Protein AF-A0A4Q1V4N0-F1 (afdb_monomer)

Mean predicted aligned error: 7.22 Å

Structure (mmCIF, N/CA/C/O backbone):
data_AF-A0A4Q1V4N0-F1
#
_entry.id   AF-A0A4Q1V4N0-F1
#
loop_
_atom_site.group_PDB
_atom_site.id
_atom_site.type_symbol
_atom_site.label_atom_id
_atom_site.label_alt_id
_atom_site.label_comp_id
_atom_site.label_asym_id
_atom_site.label_entity_id
_atom_site.label_seq_id
_atom_site.pdbx_PDB_ins_code
_atom_site.Cartn_x
_atom_site.Cartn_y
_atom_site.Cartn_z
_atom_site.occupancy
_atom_site.B_iso_or_equiv
_atom_site.auth_seq_id
_atom_site.auth_comp_id
_atom_site.auth_asym_id
_atom_site.auth_atom_id
_atom_site.pdbx_PDB_model_num
ATOM 1 N N . MET A 1 1 ? 0.5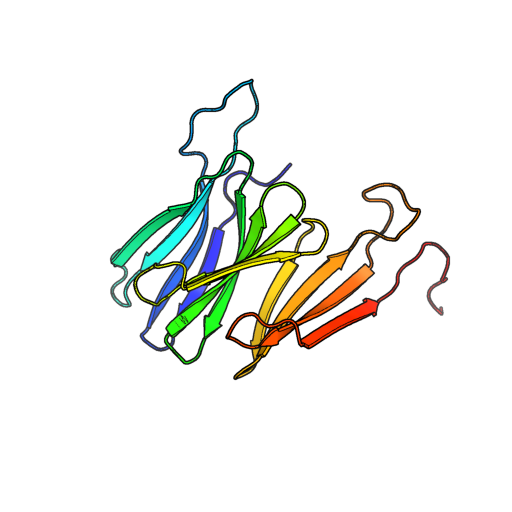56 11.433 -15.691 1.00 43.97 1 MET A N 1
ATOM 2 C CA . MET A 1 1 ? -0.165 12.445 -14.897 1.00 43.97 1 MET A CA 1
ATOM 3 C C . MET A 1 1 ? -0.981 11.642 -13.906 1.00 43.97 1 MET A C 1
ATOM 5 O O . MET A 1 1 ? -1.855 10.917 -14.357 1.00 43.97 1 MET A O 1
ATOM 9 N N . LEU A 1 2 ? -0.582 11.611 -12.632 1.00 50.81 2 LEU A N 1
ATOM 10 C CA . LEU A 1 2 ? -1.388 10.961 -11.596 1.00 50.81 2 LEU A CA 1
ATOM 11 C C . LEU A 1 2 ? -2.681 11.766 -11.452 1.00 50.81 2 LEU A C 1
ATOM 13 O O . LEU A 1 2 ? -2.636 12.997 -11.502 1.00 50.81 2 LEU A O 1
ATOM 17 N N . ASP A 1 3 ? -3.817 11.081 -11.354 1.00 55.78 3 ASP A N 1
ATOM 18 C CA . ASP A 1 3 ? -5.106 11.742 -11.183 1.00 55.78 3 ASP A CA 1
ATOM 19 C C . ASP A 1 3 ? -5.110 12.412 -9.799 1.00 55.78 3 ASP A C 1
ATOM 21 O O . ASP A 1 3 ? -4.961 11.711 -8.794 1.00 55.78 3 ASP A O 1
ATOM 25 N N . PRO A 1 4 ? -5.241 13.748 -9.697 1.00 54.06 4 PRO A N 1
ATOM 26 C CA . PRO A 1 4 ? -5.009 14.478 -8.448 1.00 54.06 4 PRO A CA 1
ATOM 27 C C . PRO A 1 4 ? -6.018 14.171 -7.325 1.00 54.06 4 PRO A C 1
ATOM 29 O O . PRO A 1 4 ? -5.921 14.772 -6.257 1.00 54.06 4 PRO A O 1
ATOM 32 N N . TYR A 1 5 ? -6.971 13.260 -7.556 1.00 65.25 5 TYR A N 1
ATOM 33 C CA . TYR A 1 5 ? -8.067 12.922 -6.645 1.00 65.25 5 TYR A CA 1
ATOM 34 C C . TYR A 1 5 ? -8.426 11.426 -6.624 1.00 65.25 5 TYR A C 1
ATOM 36 O O . TYR A 1 5 ? -9.575 11.074 -6.360 1.00 65.25 5 TYR A O 1
ATOM 44 N N . ALA A 1 6 ? -7.474 10.530 -6.902 1.00 77.38 6 ALA A N 1
ATOM 45 C CA . ALA A 1 6 ? -7.721 9.098 -6.736 1.00 77.38 6 ALA A CA 1
ATOM 46 C C . ALA A 1 6 ? -8.030 8.764 -5.263 1.00 77.38 6 ALA A C 1
ATOM 48 O O . ALA A 1 6 ? -7.319 9.211 -4.357 1.00 77.38 6 ALA A O 1
ATOM 49 N N . ILE A 1 7 ? -9.084 7.973 -5.048 1.00 87.75 7 ILE A N 1
ATOM 50 C CA . ILE A 1 7 ? -9.507 7.471 -3.741 1.00 87.75 7 ILE A CA 1
ATOM 51 C C . ILE A 1 7 ? -9.710 5.959 -3.825 1.00 87.75 7 ILE A C 1
ATOM 53 O O . ILE A 1 7 ? -10.300 5.451 -4.779 1.00 87.75 7 ILE A O 1
ATOM 57 N N . HIS A 1 8 ? -9.227 5.257 -2.813 1.00 92.00 8 HIS A N 1
ATOM 58 C CA . HIS A 1 8 ? -9.423 3.836 -2.601 1.00 92.00 8 HIS A CA 1
ATOM 59 C C . HIS A 1 8 ? -10.036 3.620 -1.222 1.00 92.00 8 HIS A C 1
ATOM 61 O O . HIS A 1 8 ? -9.802 4.408 -0.301 1.0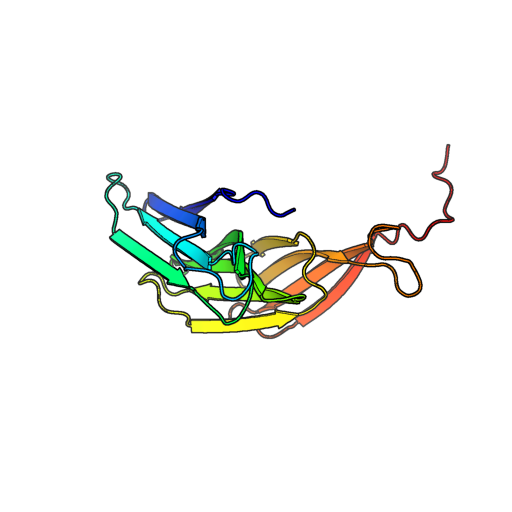0 92.00 8 HIS A O 1
ATOM 67 N N . SER A 1 9 ? -10.819 2.559 -1.065 1.00 95.06 9 SER A N 1
ATOM 68 C CA . SER A 1 9 ? -11.385 2.209 0.228 1.00 95.06 9 SER A CA 1
ATOM 69 C C . SER A 1 9 ? -11.366 0.712 0.479 1.00 95.06 9 SER A C 1
ATOM 71 O O . SER A 1 9 ? -11.437 -0.093 -0.446 1.00 95.06 9 SER A O 1
ATOM 73 N N . ALA A 1 10 ? -11.285 0.344 1.754 1.00 96.69 10 ALA A N 1
ATOM 74 C CA . ALA A 1 10 ? -11.405 -1.034 2.200 1.00 96.69 10 ALA A CA 1
ATOM 75 C C . ALA A 1 10 ? -12.264 -1.104 3.464 1.00 96.69 10 ALA A C 1
ATOM 77 O O . ALA A 1 10 ? -12.111 -0.300 4.383 1.00 96.69 10 ALA A O 1
ATOM 78 N N . ALA A 1 11 ? -13.181 -2.067 3.507 1.00 96.44 11 ALA A N 1
ATOM 79 C CA . ALA A 1 11 ? -13.984 -2.332 4.693 1.00 96.44 11 ALA A CA 1
ATOM 80 C C . ALA A 1 11 ? -13.222 -3.257 5.652 1.00 96.44 11 ALA A C 1
ATOM 82 O O . ALA A 1 11 ? -12.623 -4.245 5.225 1.00 96.44 11 ALA A O 1
ATOM 83 N N . ALA A 1 12 ? -13.278 -2.955 6.945 1.00 95.62 12 ALA A N 1
ATOM 84 C CA . ALA A 1 12 ? -12.764 -3.806 8.007 1.00 95.62 12 ALA A CA 1
ATOM 85 C C . ALA A 1 12 ? -13.889 -4.644 8.640 1.00 95.62 12 ALA A C 1
ATOM 87 O O . ALA A 1 12 ? -15.076 -4.327 8.534 1.00 95.62 12 ALA A O 1
ATOM 88 N N . ALA A 1 13 ? -13.517 -5.725 9.329 1.00 94.81 13 ALA A N 1
ATOM 89 C CA . ALA A 1 13 ? -14.472 -6.649 9.948 1.00 94.81 13 ALA A CA 1
ATOM 90 C C . ALA A 1 13 ? -15.300 -6.019 11.087 1.00 94.81 13 ALA A C 1
ATOM 92 O O . ALA A 1 13 ? -16.401 -6.485 11.373 1.00 94.81 13 ALA A O 1
ATOM 93 N N . ASP A 1 14 ? -14.792 -4.954 11.715 1.00 95.44 14 ASP A N 1
ATOM 94 C CA . ASP A 1 14 ? -15.499 -4.166 12.735 1.00 95.44 14 ASP A CA 1
ATOM 95 C C . ASP A 1 14 ? -16.555 -3.207 12.140 1.00 95.44 14 ASP A C 1
ATOM 97 O O . ASP A 1 14 ? -17.227 -2.486 12.877 1.00 95.44 14 ASP A O 1
ATOM 101 N N . GLY A 1 15 ? -16.713 -3.200 10.812 1.00 96.31 15 GLY A N 1
ATOM 102 C CA . GLY A 1 15 ? -17.623 -2.322 10.082 1.00 96.31 15 GLY A CA 1
ATOM 103 C C . GLY A 1 15 ? -17.051 -0.935 9.783 1.00 96.31 15 GLY A C 1
ATOM 104 O O . GLY A 1 15 ? -17.745 -0.129 9.167 1.00 96.31 15 GLY A O 1
ATOM 105 N N . SER A 1 16 ? -15.811 -0.643 10.185 1.00 97.69 16 SER A N 1
ATOM 106 C CA . SER A 1 16 ? -15.130 0.589 9.786 1.00 97.69 16 SER A CA 1
ATOM 107 C C . SER A 1 16 ? -14.710 0.559 8.313 1.00 97.69 16 SER A C 1
ATOM 109 O O . SER A 1 16 ? -14.524 -0.501 7.708 1.00 97.69 16 SER A O 1
ATOM 111 N N . ILE A 1 17 ? -14.559 1.743 7.724 1.00 97.81 17 ILE A N 1
ATOM 112 C CA . ILE A 1 17 ? -14.092 1.938 6.352 1.00 97.81 17 ILE A CA 1
ATOM 113 C C . ILE A 1 17 ? -12.774 2.697 6.402 1.00 97.81 17 ILE A C 1
ATOM 115 O O . ILE A 1 17 ? -12.691 3.789 6.961 1.00 97.81 17 ILE A O 1
ATOM 119 N N . TRP A 1 18 ? -11.756 2.131 5.774 1.00 97.75 18 TRP A N 1
ATOM 120 C CA . TRP A 1 18 ? -10.494 2.799 5.519 1.00 97.75 18 TRP A CA 1
ATOM 121 C C . TRP A 1 18 ? -10.543 3.488 4.168 1.00 97.75 18 TRP A C 1
ATOM 123 O O . TRP A 1 18 ? -11.129 2.968 3.219 1.00 97.75 18 TRP A O 1
ATOM 133 N N . ILE A 1 19 ? -9.937 4.665 4.096 1.00 96.38 19 ILE A N 1
ATOM 134 C CA . ILE A 1 19 ? -9.900 5.514 2.912 1.00 96.38 19 ILE A CA 1
ATOM 135 C C . ILE A 1 19 ? -8.452 5.893 2.666 1.00 96.38 19 ILE A C 1
ATOM 137 O O . ILE A 1 19 ? -7.799 6.405 3.567 1.00 96.38 19 ILE A O 1
ATOM 141 N N . GLY A 1 20 ? -7.959 5.676 1.453 1.00 93.81 20 GLY A N 1
ATOM 142 C CA . GLY A 1 20 ? -6.611 6.044 1.039 1.00 93.81 20 GLY A CA 1
ATOM 143 C C . GLY A 1 20 ? -6.635 6.777 -0.286 1.00 93.81 20 GLY A C 1
ATOM 144 O O . GLY A 1 20 ? -7.568 6.623 -1.068 1.00 93.81 20 GLY A O 1
ATOM 145 N N . GLY A 1 21 ? -5.616 7.576 -0.560 1.00 91.25 21 GLY A N 1
ATOM 146 C CA . GLY A 1 21 ? -5.490 8.202 -1.865 1.00 91.25 21 GLY A CA 1
ATOM 147 C C . GLY A 1 21 ? -4.467 9.315 -1.896 1.00 91.25 21 GLY A C 1
ATOM 148 O O . GLY A 1 21 ? -3.451 9.280 -1.198 1.00 91.25 21 GLY A O 1
ATOM 149 N N . THR A 1 22 ? -4.763 10.314 -2.719 1.00 87.44 22 THR A N 1
ATOM 150 C CA . THR A 1 22 ? -3.939 11.508 -2.902 1.00 87.44 22 THR A CA 1
ATOM 151 C C . THR A 1 22 ? -4.669 12.754 -2.417 1.00 87.44 22 THR A C 1
ATOM 153 O O . THR A 1 22 ? -5.845 12.952 -2.712 1.00 87.44 22 THR A O 1
ATOM 156 N N . THR A 1 23 ? -3.954 13.637 -1.722 1.00 79.56 23 THR A N 1
ATOM 157 C CA . THR A 1 23 ? -4.399 14.998 -1.419 1.00 79.56 23 THR A CA 1
ATOM 158 C C . THR A 1 23 ? -3.323 16.014 -1.792 1.00 79.56 23 THR A C 1
ATOM 160 O O . THR A 1 23 ? -2.140 15.798 -1.564 1.00 79.56 23 THR A O 1
ATOM 163 N N . ASN A 1 24 ? -3.728 17.179 -2.298 1.00 66.06 24 ASN A N 1
ATOM 164 C CA . ASN A 1 24 ? -2.815 18.277 -2.642 1.00 66.06 24 ASN A CA 1
ATOM 165 C C . ASN A 1 24 ? -2.830 19.361 -1.553 1.00 66.06 24 ASN A C 1
ATOM 167 O O . ASN A 1 24 ? -3.129 20.524 -1.828 1.00 66.06 24 ASN A O 1
ATOM 171 N N . LYS A 1 25 ? -2.603 18.977 -0.286 1.00 57.69 25 LYS A N 1
ATOM 172 C CA . LYS A 1 25 ? -2.647 19.925 0.847 1.00 57.69 25 LYS A CA 1
ATOM 173 C C . LYS A 1 25 ? -1.315 20.676 1.064 1.00 57.69 25 LYS A C 1
ATOM 175 O O . LYS A 1 25 ? -1.333 21.715 1.726 1.00 57.69 25 LYS A O 1
ATOM 180 N N . GLY A 1 26 ? -0.196 20.238 0.475 1.00 53.75 26 GLY A N 1
ATOM 181 C CA . GLY A 1 26 ? 1.100 20.935 0.506 1.00 53.75 26 GLY A CA 1
ATOM 182 C C . GLY A 1 26 ? 1.301 22.001 -0.590 1.00 53.75 26 GLY A C 1
ATOM 183 O O . GLY A 1 26 ? 0.936 21.811 -1.747 1.00 53.75 26 GLY A O 1
ATOM 184 N N . ARG A 1 27 ? 1.918 23.149 -0.249 1.00 48.12 27 ARG A N 1
ATOM 185 C CA . ARG A 1 27 ? 2.391 24.147 -1.235 1.00 48.12 27 ARG A CA 1
ATOM 186 C C . ARG A 1 27 ? 3.694 23.671 -1.889 1.00 48.12 27 ARG A C 1
ATOM 188 O O . ARG A 1 27 ? 4.672 23.421 -1.191 1.00 48.12 27 ARG A O 1
ATOM 195 N N . SER A 1 28 ? 3.724 23.638 -3.220 1.00 51.62 28 SER A N 1
ATOM 196 C CA . SER A 1 28 ? 4.891 23.282 -4.037 1.00 51.62 28 SER A CA 1
ATOM 197 C C . SER A 1 28 ? 6.103 24.196 -3.833 1.00 51.62 28 SER A C 1
ATOM 199 O O . SER A 1 28 ? 5.984 25.421 -3.889 1.00 51.62 28 SER A O 1
ATOM 201 N N . TYR A 1 29 ? 7.297 23.602 -3.757 1.00 47.50 29 TYR A N 1
ATOM 202 C CA . TYR A 1 29 ? 8.520 24.244 -4.244 1.00 47.50 29 TYR A CA 1
ATOM 203 C C . TYR A 1 29 ? 8.598 24.006 -5.764 1.00 47.50 29 TYR A C 1
ATOM 205 O O . TYR A 1 29 ? 8.545 22.868 -6.214 1.00 47.50 29 TYR A O 1
ATOM 213 N N . ALA A 1 30 ? 8.716 25.077 -6.553 1.00 51.88 30 ALA A N 1
ATOM 214 C CA . ALA A 1 30 ? 9.035 25.033 -7.989 1.00 51.88 30 ALA A CA 1
ATOM 215 C C . ALA A 1 30 ? 8.005 24.379 -8.952 1.00 51.88 30 ALA A C 1
ATOM 217 O O . ALA A 1 30 ? 8.369 23.610 -9.837 1.00 51.88 30 ALA A O 1
ATOM 218 N N . SER A 1 31 ? 6.739 24.810 -8.883 1.00 50.78 31 SER A N 1
ATOM 219 C CA . SER A 1 31 ? 5.801 24.787 -10.033 1.00 50.78 31 SER A CA 1
ATOM 220 C C . SER A 1 31 ? 5.141 23.454 -10.441 1.00 50.78 31 SER A C 1
ATOM 222 O O . SER A 1 31 ? 4.424 23.449 -11.439 1.00 50.78 31 SER A O 1
ATOM 224 N N . ALA A 1 32 ? 5.294 22.360 -9.690 1.00 50.53 32 ALA A N 1
ATOM 225 C CA . ALA A 1 32 ? 4.508 21.129 -9.880 1.00 50.53 32 ALA A CA 1
ATOM 226 C C . ALA A 1 32 ? 3.772 20.756 -8.580 1.00 50.53 32 ALA A C 1
ATOM 228 O O . ALA A 1 32 ? 4.396 20.841 -7.517 1.00 50.53 32 ALA A O 1
ATOM 229 N N . PRO A 1 33 ? 2.472 20.395 -8.607 1.00 54.41 33 PRO A N 1
ATOM 230 C CA . PRO A 1 33 ? 1.765 19.953 -7.407 1.00 54.41 33 PRO A CA 1
ATOM 231 C C . PRO A 1 33 ? 2.426 18.673 -6.886 1.00 54.41 33 PRO A C 1
ATOM 233 O O . PRO A 1 33 ? 2.449 17.668 -7.587 1.00 54.41 33 PRO A O 1
ATOM 236 N N . LEU A 1 34 ? 2.992 18.725 -5.678 1.00 61.97 34 LEU A N 1
ATOM 237 C CA . LEU A 1 34 ? 3.374 17.509 -4.968 1.00 61.97 34 LEU A CA 1
ATOM 238 C C . LEU A 1 34 ? 2.090 16.909 -4.394 1.00 61.97 34 LEU A C 1
ATOM 240 O O . LEU A 1 34 ? 1.348 17.607 -3.700 1.00 61.97 34 LEU A O 1
ATOM 244 N N . SER A 1 35 ? 1.822 15.648 -4.719 1.00 74.06 35 SER A N 1
ATOM 245 C CA . SER A 1 35 ? 0.774 14.872 -4.067 1.00 74.06 35 SER A CA 1
ATOM 246 C C . SER A 1 35 ? 1.263 14.396 -2.703 1.00 74.06 35 SER A C 1
ATOM 248 O O . SER A 1 35 ? 2.374 13.872 -2.597 1.00 74.06 35 SER A O 1
ATOM 250 N N . ASP A 1 36 ? 0.432 14.542 -1.676 1.00 85.81 36 ASP A N 1
ATOM 251 C CA . ASP A 1 36 ? 0.629 13.893 -0.384 1.00 85.81 36 ASP A CA 1
ATOM 252 C C . ASP A 1 36 ? -0.317 12.694 -0.275 1.00 85.81 36 ASP A C 1
ATOM 254 O O . ASP A 1 36 ? -1.465 12.743 -0.734 1.00 85.81 36 ASP A O 1
ATOM 258 N N . ALA A 1 37 ? 0.137 11.620 0.369 1.00 89.62 37 ALA A N 1
ATOM 259 C CA . ALA A 1 37 ? -0.724 10.480 0.638 1.00 89.62 37 ALA A CA 1
ATOM 260 C C . ALA A 1 37 ? -1.763 10.863 1.702 1.00 89.62 37 ALA A C 1
ATOM 262 O O . ALA A 1 37 ? -1.425 11.410 2.753 1.00 89.62 37 ALA A O 1
ATOM 263 N N . TYR A 1 38 ? -3.031 10.576 1.427 1.00 91.88 38 TYR A N 1
ATOM 264 C CA . TYR A 1 38 ? -4.127 10.743 2.377 1.00 91.88 38 TYR A CA 1
ATOM 265 C C . TYR A 1 38 ? -4.555 9.381 2.901 1.00 91.88 38 TYR A C 1
ATOM 267 O O . TYR A 1 38 ? -4.750 8.471 2.097 1.00 91.88 38 TYR A O 1
ATOM 275 N N . LEU A 1 39 ? -4.732 9.255 4.214 1.00 95.25 39 LEU A N 1
ATOM 276 C CA . LEU A 1 39 ? -5.280 8.062 4.849 1.00 95.25 39 LEU A CA 1
ATOM 277 C C . LEU A 1 39 ? -6.280 8.467 5.932 1.00 95.25 39 LEU A C 1
ATOM 279 O O . LEU A 1 39 ? -6.017 9.376 6.717 1.00 95.25 39 LEU A O 1
ATOM 283 N N . ALA A 1 40 ? -7.413 7.783 6.001 1.00 96.81 40 ALA A N 1
ATOM 284 C CA . 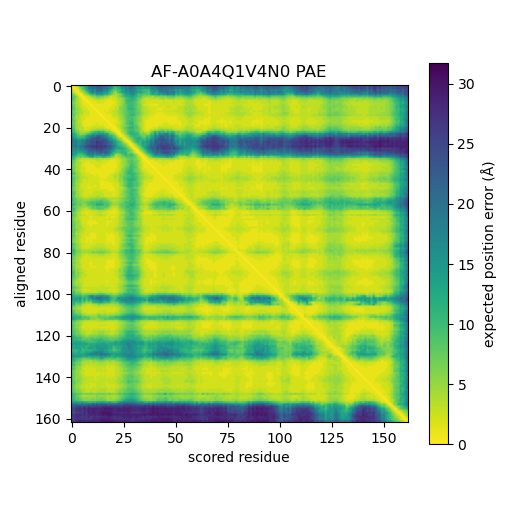ALA A 1 40 ? -8.417 8.003 7.028 1.00 96.81 40 ALA A CA 1
ATOM 285 C C . ALA A 1 40 ? -9.141 6.712 7.396 1.00 96.81 40 ALA A C 1
ATOM 287 O O . ALA A 1 40 ? -9.210 5.769 6.604 1.00 96.81 40 ALA A O 1
ATOM 288 N N . LYS A 1 41 ? -9.734 6.711 8.589 1.00 98.06 41 LYS A N 1
ATOM 289 C CA . LYS A 1 41 ? -10.633 5.665 9.069 1.00 98.06 41 LYS A CA 1
ATOM 290 C C . LYS A 1 41 ? -11.964 6.282 9.471 1.00 98.06 41 LYS A C 1
ATOM 292 O O . LYS A 1 41 ? -12.016 7.259 10.217 1.00 98.06 41 LYS A O 1
ATOM 297 N N . VAL A 1 42 ? -13.043 5.691 8.982 1.00 98.25 42 VAL A N 1
ATOM 298 C CA . VAL A 1 42 ? -14.430 6.069 9.252 1.00 98.25 42 VAL A CA 1
ATOM 299 C C . VAL A 1 42 ? -15.094 4.933 10.018 1.00 98.25 42 VAL A C 1
ATOM 301 O O . VAL A 1 42 ? -14.925 3.766 9.672 1.00 98.25 42 VAL A O 1
ATOM 304 N N . GLY A 1 43 ? -15.818 5.260 11.082 1.00 98.06 43 GLY A N 1
ATOM 305 C CA . GLY A 1 43 ? -16.518 4.295 11.916 1.00 98.06 43 GLY A CA 1
ATOM 306 C C . GLY A 1 43 ? -17.722 3.673 11.203 1.00 98.06 43 GLY A C 1
ATOM 307 O O . GLY A 1 43 ? -18.183 4.192 10.184 1.00 98.06 43 GLY A O 1
ATOM 308 N N . PRO A 1 44 ? -18.282 2.580 11.749 1.00 97.44 44 PRO A N 1
ATOM 309 C CA . PRO A 1 44 ? -19.478 1.934 11.196 1.00 97.44 44 PRO A CA 1
ATOM 310 C C . PRO A 1 44 ? -20.725 2.836 11.202 1.00 97.44 44 PRO A C 1
ATOM 312 O O . PRO A 1 44 ? -21.700 2.561 10.508 1.00 97.44 44 PRO A O 1
ATOM 315 N N . ASP A 1 45 ? -20.704 3.915 11.981 1.00 97.56 45 ASP A N 1
ATOM 316 C CA . ASP A 1 45 ? -21.736 4.949 12.035 1.00 97.56 45 ASP A CA 1
ATOM 317 C C . ASP A 1 45 ? -21.537 6.072 10.998 1.00 97.56 45 ASP A C 1
ATOM 319 O O . ASP A 1 45 ? -22.355 6.988 10.917 1.00 97.56 45 ASP A O 1
ATOM 323 N N . GLY A 1 46 ? -20.471 6.002 10.196 1.00 96.00 46 GLY A N 1
ATOM 324 C CA . GLY A 1 4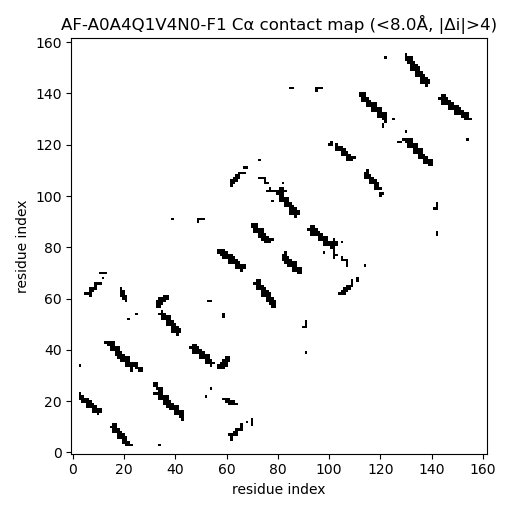6 ? -20.134 6.990 9.175 1.00 96.00 46 GLY A CA 1
ATOM 325 C C . GLY A 1 46 ? -19.356 8.203 9.691 1.00 96.00 46 GLY A C 1
ATOM 326 O O . GLY A 1 46 ? -19.076 9.107 8.902 1.00 96.00 46 GLY A O 1
ATOM 327 N N . HIS A 1 47 ? -18.983 8.251 10.974 1.00 98.06 47 HIS A N 1
ATOM 328 C CA . HIS A 1 47 ? -18.190 9.355 11.518 1.00 98.06 47 HIS A CA 1
ATOM 329 C C . HIS A 1 47 ? -16.687 9.122 11.336 1.00 98.06 47 HIS A C 1
ATOM 331 O O . HIS A 1 47 ? -16.192 8.002 11.449 1.00 98.06 47 HIS A O 1
ATOM 337 N N . LEU A 1 48 ? -15.940 10.197 11.072 1.00 97.81 48 LEU A N 1
ATOM 338 C CA . LEU A 1 48 ? -14.480 10.148 11.015 1.00 97.81 48 LEU A CA 1
ATOM 339 C C . LEU A 1 48 ? -13.920 9.729 12.382 1.00 97.81 48 LEU A C 1
ATOM 341 O O . LEU A 1 48 ? -14.195 10.384 13.386 1.00 97.81 48 LEU A O 1
ATOM 345 N N . VAL A 1 49 ? -13.111 8.670 12.402 1.00 98.00 49 VAL A N 1
ATOM 346 C CA . VAL A 1 49 ? -12.358 8.243 13.588 1.00 98.00 49 VAL A CA 1
ATOM 347 C C . VAL A 1 49 ? -11.042 9.010 13.644 1.00 98.00 49 VAL A C 1
ATOM 349 O O . VAL A 1 49 ? -10.746 9.665 14.639 1.00 98.00 49 VAL A O 1
ATOM 352 N N . TRP A 1 50 ? -10.275 8.962 12.554 1.00 97.62 50 TRP A N 1
ATOM 353 C CA . TRP A 1 50 ? -9.023 9.696 12.398 1.00 97.62 50 TRP A CA 1
ATOM 354 C C . TRP A 1 50 ? -8.693 9.911 10.915 1.00 97.62 50 TRP A C 1
ATOM 356 O O . TRP A 1 50 ? -9.153 9.166 10.048 1.00 97.62 50 TRP A O 1
ATOM 366 N N . GLU A 1 51 ? -7.876 10.927 10.627 1.00 95.62 51 GLU A N 1
ATOM 367 C CA . GLU A 1 51 ? -7.249 11.147 9.320 1.00 95.62 51 GLU A CA 1
ATOM 368 C C . GLU A 1 51 ? -5.792 11.592 9.480 1.00 95.62 51 GLU A C 1
ATOM 370 O O . GLU A 1 51 ? -5.433 12.258 10.454 1.00 95.62 51 GLU A O 1
ATOM 375 N N . VAL A 1 52 ? -4.959 11.250 8.501 1.00 91.25 52 VAL A N 1
ATOM 376 C CA . VAL A 1 52 ? -3.557 11.651 8.424 1.00 91.25 52 VAL A CA 1
ATOM 377 C C . VAL A 1 52 ? -3.173 11.980 6.982 1.00 91.25 52 VAL A C 1
ATOM 379 O O . VAL A 1 52 ? -3.618 11.350 6.022 1.00 91.25 52 VAL A O 1
ATOM 382 N N . VAL A 1 53 ? -2.323 12.995 6.840 1.00 90.00 53 VAL A N 1
ATOM 383 C CA . VAL A 1 53 ? -1.638 13.317 5.586 1.00 90.00 53 VAL A CA 1
ATOM 384 C C . VAL A 1 53 ? -0.175 12.938 5.749 1.00 90.00 53 VAL A C 1
ATOM 386 O O . VAL A 1 53 ? 0.508 13.457 6.632 1.00 90.00 53 VAL A O 1
ATOM 389 N N . ILE A 1 54 ? 0.303 12.038 4.896 1.00 87.75 54 ILE A N 1
ATOM 390 C CA . ILE A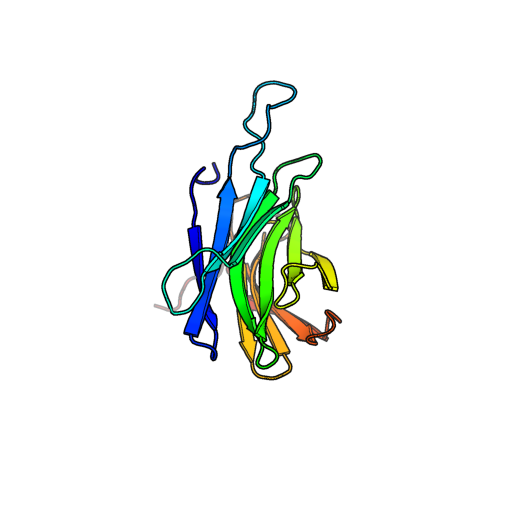 1 54 ? 1.685 11.564 4.886 1.00 87.75 54 ILE A CA 1
ATOM 391 C C . ILE A 1 54 ? 2.410 12.307 3.762 1.00 87.75 54 ILE A C 1
ATOM 393 O O . ILE A 1 54 ? 2.376 11.913 2.594 1.00 87.75 54 ILE A O 1
ATOM 397 N N . ALA A 1 55 ? 3.027 13.426 4.139 1.00 82.69 55 ALA A N 1
ATOM 398 C CA . ALA A 1 55 ? 3.787 14.292 3.246 1.00 82.69 55 ALA A CA 1
ATOM 399 C C . ALA A 1 55 ? 5.284 13.960 3.304 1.00 82.69 55 ALA A C 1
ATOM 401 O O . ALA A 1 55 ? 5.863 13.860 4.390 1.00 82.69 55 ALA A O 1
ATOM 402 N N . ARG A 1 56 ? 5.934 13.842 2.141 1.00 78.00 56 ARG A N 1
ATOM 403 C CA . ARG A 1 56 ? 7.393 13.654 2.026 1.00 78.00 56 ARG A CA 1
ATOM 404 C C . ARG A 1 56 ? 7.997 14.658 1.052 1.00 78.00 56 ARG A C 1
ATOM 406 O O . ARG A 1 56 ? 7.334 15.572 0.576 1.00 78.00 56 ARG A O 1
ATOM 413 N N . LYS A 1 57 ? 9.304 14.535 0.802 1.00 72.62 57 LYS A N 1
ATOM 414 C CA . LYS A 1 57 ? 10.059 15.508 -0.004 1.00 72.62 57 LYS A CA 1
ATOM 415 C C . LYS A 1 57 ? 9.599 15.584 -1.463 1.00 72.62 57 LYS A C 1
ATOM 417 O O . LYS A 1 57 ? 9.807 16.627 -2.081 1.00 72.62 57 LYS A O 1
ATOM 422 N N . ARG A 1 58 ? 9.021 14.513 -2.014 1.00 75.06 58 ARG A N 1
ATOM 423 C CA . ARG A 1 58 ? 8.419 14.495 -3.356 1.00 75.06 58 ARG A CA 1
ATOM 424 C C . ARG A 1 58 ? 7.043 13.824 -3.307 1.00 75.06 58 ARG A C 1
ATOM 426 O O . ARG A 1 58 ? 6.489 13.654 -2.226 1.00 75.06 58 ARG A O 1
ATOM 433 N N . GLU A 1 59 ? 6.489 13.521 -4.479 1.00 75.94 59 GLU A N 1
ATOM 434 C CA . GLU A 1 59 ? 5.162 12.929 -4.666 1.00 75.94 59 GLU A CA 1
ATOM 435 C C . GLU A 1 59 ? 4.998 11.627 -3.872 1.00 75.94 59 GLU A C 1
ATOM 437 O O . GLU A 1 59 ? 5.779 10.689 -4.036 1.00 75.94 59 GLU A O 1
ATOM 442 N N . ASN A 1 60 ? 3.944 11.571 -3.054 1.00 84.62 60 ASN A N 1
ATOM 443 C CA . ASN A 1 60 ? 3.460 10.347 -2.429 1.00 84.62 60 ASN A CA 1
ATOM 444 C C . ASN A 1 60 ? 1.975 10.177 -2.702 1.00 84.62 60 ASN A C 1
ATOM 446 O O . ASN A 1 60 ? 1.219 11.146 -2.772 1.00 84.62 60 ASN A O 1
ATOM 450 N N . SER A 1 61 ? 1.558 8.933 -2.871 1.00 89.06 61 SER A N 1
ATOM 451 C CA . SER A 1 61 ? 0.158 8.592 -3.112 1.00 89.06 61 SER A CA 1
ATOM 452 C C . SER A 1 61 ? -0.103 7.166 -2.663 1.00 89.06 61 SER A C 1
ATOM 454 O O . SER A 1 61 ? 0.807 6.342 -2.695 1.00 89.06 61 SER A O 1
ATOM 456 N N . ILE A 1 62 ? -1.335 6.883 -2.249 1.00 92.31 62 ILE A N 1
ATOM 457 C CA . ILE A 1 62 ? -1.816 5.518 -2.018 1.00 92.31 62 ILE A CA 1
ATOM 458 C C . ILE A 1 62 ? -2.622 5.098 -3.245 1.00 92.31 62 ILE A C 1
ATOM 460 O O . ILE A 1 62 ? -3.489 5.845 -3.700 1.00 92.31 62 ILE A O 1
ATOM 464 N N . PHE A 1 63 ? -2.314 3.920 -3.781 1.00 90.06 63 PHE A N 1
ATOM 465 C CA . PHE A 1 63 ? -2.988 3.328 -4.936 1.00 90.06 63 PHE A CA 1
ATOM 466 C C . PHE A 1 63 ? -4.081 2.352 -4.514 1.00 90.06 63 PHE A C 1
ATOM 468 O O . PHE A 1 63 ? -5.148 2.332 -5.120 1.00 90.06 63 PHE A O 1
ATOM 475 N N . ASP A 1 64 ? -3.804 1.555 -3.484 1.00 94.38 64 ASP A N 1
ATOM 476 C CA . ASP A 1 64 ? -4.654 0.453 -3.045 1.00 94.38 64 ASP A CA 1
ATOM 477 C C . ASP A 1 64 ? -4.343 0.105 -1.574 1.00 94.38 64 ASP A C 1
ATOM 479 O O . ASP A 1 64 ? -3.321 0.521 -1.014 1.00 94.38 64 ASP A O 1
ATOM 483 N N . MET A 1 65 ? -5.242 -0.626 -0.920 1.00 96.06 65 MET A N 1
ATOM 484 C CA . MET A 1 65 ? -5.056 -1.122 0.439 1.00 96.06 65 MET A CA 1
ATOM 485 C C . MET A 1 65 ? -5.849 -2.399 0.710 1.00 96.06 65 MET A C 1
ATOM 487 O O . MET A 1 65 ? -6.926 -2.617 0.159 1.00 96.06 65 MET A O 1
ATOM 491 N N . ALA A 1 66 ? -5.368 -3.177 1.673 1.00 96.94 66 ALA A N 1
ATOM 492 C CA . ALA A 1 66 ? -6.043 -4.350 2.204 1.00 96.94 66 ALA A CA 1
ATOM 493 C C . ALA A 1 66 ? -6.017 -4.341 3.738 1.00 96.94 66 ALA A C 1
ATOM 495 O O . ALA A 1 66 ? -5.080 -3.827 4.347 1.00 96.94 66 ALA A O 1
ATOM 496 N N . ILE A 1 67 ? -7.040 -4.921 4.368 1.00 96.44 67 ILE A N 1
ATOM 497 C CA . ILE A 1 67 ? -7.147 -4.997 5.831 1.00 96.44 67 ILE A CA 1
ATOM 498 C C . ILE A 1 67 ? -6.724 -6.386 6.305 1.00 96.44 67 ILE A C 1
ATOM 500 O O . ILE A 1 67 ? -7.202 -7.404 5.804 1.00 96.44 67 ILE A O 1
ATOM 504 N N . LEU A 1 68 ? -5.817 -6.418 7.277 1.00 95.31 68 LEU A N 1
ATOM 505 C CA . LEU A 1 68 ? -5.364 -7.630 7.945 1.00 95.31 68 LEU A CA 1
ATOM 506 C C . LEU A 1 68 ? -6.427 -8.137 8.930 1.00 95.31 68 LEU A C 1
ATOM 508 O O . LEU A 1 68 ? -7.188 -7.339 9.480 1.00 95.31 68 LEU A O 1
ATOM 512 N N . PRO A 1 69 ? -6.436 -9.441 9.262 1.00 92.25 69 PRO A N 1
ATOM 513 C CA . PRO A 1 69 ? -7.294 -9.970 10.325 1.00 92.25 69 PRO A CA 1
ATOM 514 C C . PRO A 1 69 ? -7.099 -9.287 11.688 1.00 92.25 69 PRO A C 1
ATOM 516 O O . PRO A 1 69 ? -8.018 -9.285 12.502 1.00 92.25 69 PRO A O 1
ATOM 519 N N . SER A 1 70 ? -5.928 -8.687 11.937 1.00 93.38 70 SER A N 1
ATOM 520 C CA . SER A 1 70 ? -5.659 -7.883 13.138 1.00 93.38 70 SER A CA 1
ATOM 521 C C . SER A 1 70 ? -6.438 -6.563 13.190 1.00 93.38 70 SER A C 1
ATOM 523 O O . SER A 1 70 ? -6.519 -5.961 14.256 1.00 93.38 70 SER A O 1
ATOM 525 N N . GLY A 1 71 ? -6.996 -6.104 12.065 1.00 94.44 71 GLY A N 1
ATOM 526 C CA . GLY A 1 71 ? -7.601 -4.778 11.914 1.00 94.44 71 GLY A CA 1
ATOM 527 C C . GLY A 1 71 ? -6.626 -3.692 11.445 1.00 94.44 71 GLY A C 1
ATOM 528 O O . GLY A 1 71 ? -7.047 -2.553 11.244 1.00 94.44 71 GLY A O 1
ATOM 529 N N . ASP A 1 72 ? -5.354 -4.040 11.243 1.00 96.62 72 ASP A N 1
ATOM 530 C CA . ASP A 1 72 ? -4.354 -3.163 10.630 1.00 96.62 72 ASP A CA 1
ATOM 531 C C . ASP A 1 72 ? -4.579 -3.061 9.119 1.00 96.62 72 ASP A C 1
ATOM 533 O O . ASP A 1 72 ? -5.082 -3.993 8.488 1.00 96.62 72 ASP A O 1
ATOM 537 N N . ALA A 1 73 ? -4.137 -1.964 8.515 1.00 97.31 73 ALA A N 1
ATOM 538 C CA . ALA A 1 73 ? -4.135 -1.813 7.067 1.00 97.31 73 ALA A CA 1
ATOM 539 C C . ALA A 1 73 ? -2.748 -2.097 6.488 1.00 97.31 73 ALA A C 1
ATOM 541 O O . ALA A 1 73 ? -1.727 -1.719 7.058 1.00 97.31 73 ALA A O 1
ATOM 542 N N . VAL A 1 74 ? -2.715 -2.711 5.313 1.00 97.81 74 VAL A N 1
ATOM 543 C CA . VAL A 1 74 ? -1.559 -2.730 4.421 1.00 97.81 74 VAL A CA 1
ATOM 544 C C . VAL A 1 74 ? -1.891 -1.822 3.252 1.00 97.81 74 VAL A C 1
ATOM 546 O O . VAL A 1 74 ? -2.886 -2.044 2.567 1.00 97.81 74 VAL A O 1
ATOM 549 N N . ILE A 1 75 ? -1.069 -0.805 3.025 1.00 96.75 75 ILE A N 1
ATOM 550 C CA . ILE A 1 75 ? -1.236 0.142 1.923 1.00 96.75 75 ILE A CA 1
ATOM 551 C C . ILE A 1 75 ? -0.142 -0.078 0.889 1.00 96.75 75 ILE A C 1
ATOM 553 O O . ILE A 1 75 ? 1.005 -0.345 1.247 1.00 96.75 75 ILE A O 1
ATOM 557 N N . ILE A 1 76 ? -0.494 0.068 -0.384 1.00 95.31 76 ILE A N 1
ATOM 558 C CA . ILE A 1 76 ? 0.458 0.143 -1.488 1.00 95.31 76 ILE A CA 1
ATOM 559 C C . ILE A 1 76 ? 0.266 1.469 -2.209 1.00 95.31 76 ILE A C 1
ATOM 561 O O . ILE A 1 76 ? -0.849 1.950 -2.420 1.00 95.31 76 ILE A O 1
ATOM 565 N N . GLY A 1 77 ? 1.376 2.081 -2.568 1.00 92.44 77 GLY A N 1
ATOM 566 C CA . GLY A 1 77 ? 1.400 3.404 -3.142 1.00 92.44 77 GLY A CA 1
ATOM 567 C C . GLY A 1 77 ? 2.720 3.689 -3.820 1.00 92.44 77 GLY A C 1
ATOM 568 O O . GLY A 1 77 ? 3.465 2.779 -4.186 1.00 92.44 77 GLY A O 1
ATOM 569 N N . ARG A 1 78 ? 3.030 4.972 -3.939 1.00 89.44 78 ARG A N 1
ATOM 570 C CA . ARG A 1 78 ? 4.291 5.455 -4.489 1.00 89.44 78 ARG A CA 1
ATOM 571 C C . ARG A 1 78 ? 4.950 6.429 -3.537 1.00 89.44 78 ARG A C 1
ATOM 573 O O . ARG A 1 78 ? 4.271 7.278 -2.967 1.00 89.44 78 ARG A O 1
ATOM 580 N N . GLU A 1 79 ? 6.263 6.298 -3.436 1.00 88.94 79 GLU A N 1
ATOM 581 C CA . GLU A 1 79 ? 7.179 7.276 -2.857 1.00 88.94 79 GLU A CA 1
ATOM 582 C C . GLU A 1 79 ? 8.256 7.538 -3.914 1.00 88.94 79 GLU A C 1
ATOM 584 O O . GLU A 1 79 ? 8.960 6.621 -4.348 1.00 88.94 79 GLU A O 1
ATOM 589 N N . ASP A 1 80 ? 8.352 8.782 -4.379 1.00 84.62 80 ASP A N 1
ATOM 590 C CA . ASP A 1 80 ? 9.263 9.196 -5.450 1.00 84.62 80 ASP A CA 1
ATOM 591 C C . ASP A 1 80 ? 9.077 8.382 -6.747 1.00 84.62 80 ASP A C 1
ATOM 593 O O . ASP A 1 80 ? 8.102 8.575 -7.465 1.00 84.62 80 ASP A O 1
ATOM 597 N N . ASP A 1 81 ? 10.013 7.491 -7.078 1.00 82.75 81 ASP A N 1
ATOM 598 C CA . ASP A 1 81 ? 9.985 6.620 -8.260 1.00 82.75 81 ASP A CA 1
ATOM 599 C C . ASP A 1 81 ? 9.902 5.131 -7.883 1.00 82.75 81 ASP A C 1
ATOM 601 O O . ASP A 1 81 ? 10.123 4.275 -8.737 1.00 82.75 81 ASP A O 1
ATOM 605 N N . ALA A 1 82 ? 9.572 4.809 -6.629 1.00 88.38 82 ALA A N 1
ATOM 606 C CA . ALA A 1 82 ? 9.456 3.444 -6.119 1.00 88.38 82 ALA A CA 1
ATOM 607 C C . ALA A 1 82 ? 8.032 3.137 -5.635 1.00 88.38 82 ALA A C 1
ATOM 609 O O . ALA A 1 82 ? 7.280 4.039 -5.250 1.00 88.38 82 ALA A O 1
ATOM 610 N N . ASN A 1 83 ? 7.670 1.852 -5.621 1.00 91.44 83 ASN A N 1
ATOM 611 C CA . ASN A 1 83 ? 6.470 1.412 -4.917 1.00 91.44 83 ASN A CA 1
ATOM 612 C C . ASN A 1 83 ? 6.718 1.521 -3.417 1.00 91.44 83 ASN A C 1
ATOM 614 O O . ASN A 1 83 ? 7.775 1.115 -2.940 1.00 91.44 83 ASN A O 1
ATOM 618 N N . TRP A 1 84 ? 5.740 2.037 -2.686 1.00 93.94 84 TRP A N 1
ATOM 619 C CA . TRP A 1 84 ? 5.765 2.183 -1.237 1.00 93.94 84 TRP A CA 1
ATOM 620 C C . TRP A 1 84 ? 4.740 1.240 -0.615 1.00 93.94 84 TRP A C 1
ATOM 622 O O . TRP A 1 84 ? 3.546 1.371 -0.878 1.00 93.94 84 TRP A O 1
ATOM 632 N N . LEU A 1 85 ? 5.209 0.286 0.189 1.00 96.81 85 LEU A N 1
ATOM 633 C CA . LEU A 1 85 ? 4.376 -0.638 0.958 1.00 96.81 85 LEU A CA 1
ATOM 634 C C . LEU A 1 85 ? 4.531 -0.317 2.439 1.00 96.81 85 LEU A C 1
ATOM 636 O O . LEU A 1 85 ? 5.656 -0.249 2.942 1.00 96.81 85 LEU A O 1
ATOM 640 N N . ALA A 1 86 ? 3.418 -0.175 3.147 1.00 97.38 86 ALA A N 1
ATOM 641 C CA . ALA A 1 86 ? 3.436 0.063 4.582 1.00 97.38 86 ALA A CA 1
ATOM 642 C C . ALA A 1 86 ? 2.320 -0.693 5.295 1.00 97.38 86 ALA A C 1
ATOM 644 O O . ALA A 1 86 ? 1.249 -0.922 4.731 1.00 97.38 86 ALA A O 1
ATOM 645 N N . ARG A 1 87 ? 2.569 -1.036 6.559 1.00 97.94 87 ARG A N 1
ATOM 646 C CA . ARG A 1 87 ? 1.538 -1.504 7.486 1.00 97.94 87 ARG A CA 1
ATOM 647 C C . ARG A 1 87 ? 1.220 -0.401 8.478 1.00 97.94 87 ARG A C 1
ATOM 649 O O . ARG A 1 87 ? 2.117 0.133 9.129 1.00 97.94 87 ARG A O 1
ATOM 656 N N . ILE A 1 88 ? -0.062 -0.097 8.596 1.00 97.94 88 ILE A N 1
ATOM 657 C CA . ILE A 1 88 ? -0.614 0.945 9.450 1.00 97.94 88 ILE A CA 1
ATOM 658 C C . ILE A 1 88 ? -1.442 0.276 10.542 1.00 97.94 88 ILE A C 1
ATOM 660 O O . ILE A 1 88 ? -2.309 -0.544 10.240 1.00 97.94 88 ILE A O 1
ATOM 664 N N . SER A 1 89 ? -1.177 0.614 11.800 1.00 97.62 89 SER A N 1
ATOM 665 C CA . SER A 1 89 ? -1.959 0.136 12.937 1.00 97.62 89 SER A CA 1
ATOM 666 C C . SER A 1 89 ? -3.404 0.619 12.842 1.00 97.62 89 SER A C 1
ATOM 668 O O . SER A 1 89 ? -3.678 1.653 12.232 1.00 97.62 89 SER A O 1
ATOM 670 N N . GLY A 1 90 ? -4.334 -0.075 13.502 1.00 96.00 90 GLY A N 1
ATOM 671 C CA . GLY A 1 90 ? -5.741 0.345 13.588 1.00 96.00 90 GLY A CA 1
ATOM 672 C C . GLY A 1 90 ? -5.985 1.790 14.068 1.00 96.00 90 GLY A C 1
ATOM 673 O O . GLY A 1 90 ? -7.039 2.364 13.762 1.00 96.00 90 GLY A O 1
ATOM 674 N N . ASP A 1 91 ? -5.005 2.376 14.760 1.00 95.75 91 ASP A N 1
ATOM 675 C CA . ASP A 1 91 ? -5.011 3.741 15.300 1.00 95.75 91 ASP A CA 1
ATOM 676 C C . ASP A 1 91 ? -4.317 4.769 14.382 1.00 95.75 91 ASP A C 1
ATOM 678 O O . ASP A 1 91 ? -4.244 5.950 14.714 1.00 95.75 91 ASP A O 1
ATOM 682 N N . GLY A 1 92 ? -3.829 4.342 13.212 1.00 94.56 92 GLY A N 1
ATOM 683 C CA . GLY A 1 92 ? -3.227 5.216 12.202 1.00 94.56 92 GLY A CA 1
ATOM 684 C C . GLY A 1 92 ? -1.706 5.376 12.304 1.00 94.56 92 GLY A C 1
ATOM 685 O O . GLY A 1 92 ? -1.142 6.230 11.620 1.00 94.56 92 GLY A O 1
ATOM 686 N N . GLU A 1 93 ? -1.018 4.574 13.122 1.00 96.56 93 GLU A N 1
ATOM 687 C CA . GLU A 1 93 ? 0.445 4.626 13.251 1.00 96.56 93 GLU A CA 1
ATOM 688 C C . GLU A 1 93 ? 1.135 3.748 12.200 1.00 96.56 93 GLU A C 1
ATOM 690 O O . GLU A 1 93 ? 0.732 2.611 11.967 1.00 96.56 93 GLU A O 1
ATOM 695 N N . ILE A 1 94 ? 2.219 4.230 11.588 1.00 96.38 94 ILE A N 1
ATOM 696 C CA . ILE A 1 94 ? 3.035 3.403 10.685 1.00 96.38 94 ILE A CA 1
ATOM 697 C C . ILE A 1 94 ? 3.829 2.398 11.529 1.00 96.38 94 ILE A C 1
ATOM 699 O O . ILE A 1 94 ? 4.747 2.782 12.251 1.00 96.38 94 ILE A O 1
ATOM 703 N N . LEU A 1 95 ? 3.500 1.109 11.414 1.00 97.94 95 LEU A N 1
ATOM 704 C CA . LEU A 1 95 ? 4.220 0.023 12.089 1.00 97.94 95 LEU A CA 1
ATOM 705 C C . LEU A 1 95 ? 5.524 -0.313 11.361 1.00 97.94 95 LEU A C 1
ATOM 707 O O . LEU A 1 95 ? 6.558 -0.539 11.988 1.00 97.94 95 LEU A O 1
ATOM 711 N N . TRP A 1 96 ? 5.472 -0.345 10.030 1.00 98.25 96 TRP A N 1
ATOM 712 C CA . TRP A 1 96 ? 6.641 -0.472 9.167 1.00 98.25 96 TRP A CA 1
ATOM 713 C C . TRP A 1 96 ? 6.338 0.059 7.768 1.00 98.25 96 TRP A C 1
ATOM 715 O O . TRP A 1 96 ? 5.186 0.086 7.335 1.00 98.25 96 TRP A O 1
ATOM 725 N N . GLU A 1 97 ? 7.390 0.429 7.041 1.00 96.56 97 GLU A N 1
ATOM 726 C CA . GLU A 1 97 ? 7.308 0.832 5.639 1.00 96.56 97 GLU A CA 1
ATOM 727 C C . GLU A 1 97 ? 8.558 0.454 4.848 1.00 96.56 97 GLU A C 1
ATOM 729 O O . GLU A 1 97 ? 9.645 0.300 5.416 1.00 96.56 97 GLU A O 1
ATOM 734 N N . LYS A 1 98 ? 8.389 0.250 3.538 1.00 94.75 98 LYS A N 1
ATOM 735 C CA . LYS A 1 98 ? 9.438 -0.182 2.608 1.00 94.75 98 LYS A CA 1
ATOM 736 C C . LYS A 1 98 ? 9.189 0.392 1.224 1.00 94.75 98 LYS A C 1
ATOM 738 O O . LYS A 1 98 ? 8.043 0.575 0.818 1.00 94.75 98 LYS A O 1
ATOM 743 N N . THR A 1 99 ? 10.274 0.573 0.481 1.00 93.19 99 THR A N 1
ATOM 744 C CA . THR A 1 99 ? 10.232 0.871 -0.948 1.00 93.19 99 THR A CA 1
ATOM 745 C C . THR A 1 99 ? 10.831 -0.268 -1.763 1.00 93.19 99 THR A C 1
ATOM 747 O O . THR A 1 99 ? 11.787 -0.918 -1.335 1.00 93.19 99 THR A O 1
ATOM 750 N N . PHE A 1 100 ? 10.240 -0.557 -2.921 1.00 90.88 100 PHE A N 1
ATOM 751 C CA . PHE A 1 100 ? 10.677 -1.629 -3.818 1.00 90.88 100 PHE A CA 1
ATOM 752 C C . PHE A 1 100 ? 10.213 -1.373 -5.256 1.00 90.88 100 PHE A C 1
ATOM 754 O O . PHE A 1 100 ? 9.321 -0.561 -5.504 1.00 90.88 100 PHE A O 1
ATOM 761 N N . GLY A 1 101 ? 10.814 -2.088 -6.209 1.00 85.06 101 GLY A N 1
ATOM 762 C CA . GLY A 1 101 ? 10.484 -1.963 -7.627 1.00 85.06 101 GLY A CA 1
ATOM 763 C C . GLY A 1 101 ? 10.628 -0.534 -8.162 1.00 85.06 101 GLY A C 1
ATOM 764 O O . GLY A 1 101 ? 11.317 0.309 -7.588 1.00 85.06 101 GLY A O 1
ATOM 765 N N . LEU A 1 102 ? 9.969 -0.277 -9.287 1.00 71.94 102 LEU A N 1
ATOM 766 C CA . LEU A 1 102 ? 9.874 1.038 -9.915 1.00 71.94 102 LEU A CA 1
ATOM 767 C C . LEU A 1 102 ? 8.388 1.403 -9.929 1.00 71.94 102 LEU A C 1
ATOM 769 O O . LEU A 1 102 ? 7.603 0.586 -10.395 1.00 71.94 102 LEU A O 1
ATOM 773 N N . GLY A 1 103 ? 8.036 2.565 -9.369 1.00 63.97 103 GLY A N 1
ATOM 774 C CA . GLY A 1 103 ? 6.715 3.058 -8.930 1.00 63.97 103 GLY A CA 1
ATOM 775 C C . GLY A 1 103 ? 5.597 3.129 -9.978 1.00 63.97 103 GLY A C 1
ATOM 776 O O . GLY A 1 103 ? 4.996 4.185 -10.191 1.00 63.97 103 GLY A O 1
ATOM 777 N N . GLU A 1 104 ? 5.359 2.016 -10.652 1.00 73.62 104 GLU A N 1
ATOM 778 C CA . GLU A 1 104 ? 4.244 1.735 -11.541 1.00 73.62 104 GLU A CA 1
ATOM 779 C C . GLU A 1 104 ? 3.013 1.294 -10.729 1.00 73.62 104 GLU A C 1
ATOM 781 O O . GLU A 1 104 ? 3.078 1.057 -9.525 1.00 73.62 104 GLU A O 1
ATOM 786 N N . ILE A 1 105 ? 1.856 1.203 -11.384 1.00 74.25 105 ILE A N 1
ATOM 787 C CA . ILE A 1 105 ? 0.605 0.840 -10.707 1.00 74.25 105 ILE A CA 1
ATOM 788 C C . ILE A 1 105 ? 0.724 -0.573 -10.116 1.00 74.25 105 ILE A C 1
ATOM 790 O O . ILE A 1 105 ? 1.029 -1.537 -10.827 1.00 74.25 105 ILE A O 1
ATOM 794 N N . ALA A 1 106 ? 0.424 -0.680 -8.824 1.00 85.50 106 ALA A N 1
ATOM 795 C CA . ALA A 1 106 ? 0.396 -1.925 -8.077 1.00 85.50 106 ALA A CA 1
ATOM 796 C C . ALA A 1 106 ? -0.902 -2.047 -7.268 1.00 85.50 106 ALA A C 1
ATOM 798 O O . ALA A 1 106 ? -1.493 -1.045 -6.868 1.00 85.50 106 ALA A O 1
ATOM 799 N N . SER A 1 107 ? -1.327 -3.285 -7.032 1.00 93.44 107 SER A N 1
ATOM 800 C CA . SER A 1 107 ? -2.469 -3.647 -6.191 1.00 93.44 107 SER A CA 1
ATOM 801 C C . SER A 1 107 ? -2.018 -4.628 -5.119 1.00 93.44 107 SER A C 1
ATOM 803 O O . SER A 1 107 ? -1.091 -5.412 -5.344 1.00 93.44 107 SER A O 1
ATOM 805 N N . VAL A 1 108 ? -2.653 -4.576 -3.950 1.00 96.50 108 VAL A N 1
ATOM 806 C CA . VAL A 1 108 ? -2.295 -5.393 -2.792 1.00 96.50 108 VAL A CA 1
ATOM 807 C C . VAL A 1 108 ? -3.467 -6.250 -2.338 1.00 96.50 108 VAL A C 1
ATOM 809 O O . VAL A 1 108 ? -4.599 -5.797 -2.220 1.00 96.50 108 VAL A O 1
ATOM 812 N N . ALA A 1 109 ? -3.175 -7.508 -2.030 1.00 96.62 109 ALA A N 1
ATOM 813 C CA . ALA A 1 109 ? -4.100 -8.430 -1.398 1.00 96.62 109 ALA A CA 1
ATOM 814 C C . ALA A 1 109 ? -3.458 -9.042 -0.153 1.00 96.62 109 ALA A C 1
ATOM 816 O O . ALA A 1 109 ? -2.256 -9.311 -0.118 1.00 96.62 109 ALA A O 1
ATOM 817 N N . VAL A 1 110 ? -4.279 -9.307 0.859 1.00 95.44 110 VAL A N 1
ATOM 818 C CA . VAL A 1 110 ? -3.885 -10.062 2.051 1.00 95.44 110 VAL A CA 1
ATOM 819 C C . VAL A 1 110 ? -4.495 -11.458 1.965 1.00 95.44 110 VAL A C 1
ATOM 821 O O . VAL A 1 110 ? -5.701 -11.607 1.774 1.00 95.44 110 VAL A O 1
ATOM 824 N N . LEU A 1 111 ? -3.658 -12.483 2.112 1.00 90.19 111 LEU A N 1
ATOM 825 C CA . LEU A 1 111 ? -4.039 -13.892 2.133 1.00 90.19 111 LEU A CA 1
ATOM 826 C C . LEU A 1 111 ? -3.547 -14.521 3.440 1.00 90.19 111 LEU A C 1
ATOM 828 O O . LEU A 1 111 ? -2.460 -15.093 3.488 1.00 90.19 111 LEU A O 1
ATOM 832 N N . ASN A 1 112 ? -4.355 -14.426 4.499 1.00 84.62 112 ASN A N 1
ATOM 833 C CA . ASN A 1 112 ? -3.969 -14.814 5.863 1.00 84.62 112 ASN A CA 1
ATOM 834 C C . ASN A 1 112 ? -2.697 -14.066 6.311 1.00 84.62 112 ASN A C 1
ATOM 836 O O . ASN A 1 112 ? -2.732 -12.845 6.441 1.00 84.62 112 ASN A O 1
ATOM 840 N N . ASP A 1 113 ? -1.584 -14.784 6.480 1.00 86.75 113 ASP A N 1
ATOM 841 C CA . ASP A 1 113 ? -0.293 -14.266 6.957 1.00 86.75 113 ASP A CA 1
ATOM 842 C C . ASP A 1 113 ? 0.622 -13.796 5.807 1.00 86.75 113 ASP A C 1
ATOM 844 O O . ASP A 1 113 ? 1.831 -13.628 5.971 1.00 86.75 113 ASP A O 1
ATOM 848 N N . LEU A 1 114 ? 0.051 -13.610 4.614 1.00 95.38 114 LEU A N 1
ATOM 849 C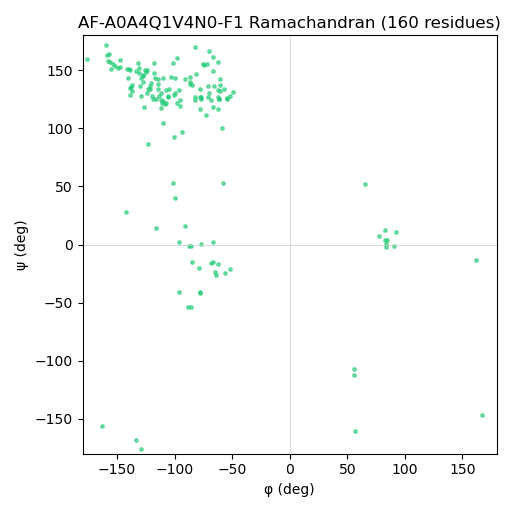 CA . LEU A 1 114 ? 0.766 -13.204 3.413 1.00 95.38 114 LEU A CA 1
ATOM 850 C C . LEU A 1 114 ? 0.211 -11.895 2.856 1.00 95.38 114 LEU A C 1
ATOM 852 O O . LEU A 1 114 ? -0.990 -11.753 2.637 1.00 95.38 114 LEU A O 1
ATOM 856 N N . ILE A 1 115 ? 1.114 -10.986 2.515 1.00 97.88 115 ILE A N 1
ATOM 857 C CA . ILE A 1 115 ? 0.847 -9.827 1.668 1.00 97.88 115 ILE A CA 1
ATOM 858 C C . ILE A 1 115 ? 1.301 -10.176 0.249 1.00 97.88 115 ILE A C 1
ATOM 860 O O . ILE A 1 115 ? 2.467 -10.495 0.020 1.00 97.88 115 ILE A O 1
ATOM 864 N N . ALA A 1 116 ? 0.388 -10.107 -0.713 1.00 97.12 116 ALA A N 1
ATOM 865 C CA . ALA A 1 116 ? 0.669 -10.275 -2.131 1.00 97.12 116 ALA A CA 1
ATOM 866 C C . ALA A 1 116 ? 0.505 -8.932 -2.841 1.00 97.12 116 ALA A C 1
ATOM 868 O O . ALA A 1 116 ? -0.566 -8.332 -2.786 1.00 97.12 116 ALA A O 1
ATOM 869 N N . VAL A 1 117 ? 1.549 -8.477 -3.526 1.00 96.56 117 VAL A N 1
ATOM 870 C CA . VAL A 1 117 ? 1.492 -7.288 -4.377 1.00 96.56 117 VAL A CA 1
ATOM 871 C C . VAL A 1 117 ? 1.618 -7.709 -5.831 1.00 96.56 117 VAL A C 1
ATOM 873 O O . VAL A 1 117 ? 2.619 -8.306 -6.228 1.00 96.56 117 VAL A O 1
ATOM 876 N N . MET A 1 118 ? 0.609 -7.366 -6.623 1.00 94.06 118 MET A N 1
ATOM 877 C CA . MET A 1 118 ? 0.650 -7.473 -8.076 1.00 94.06 118 MET A CA 1
ATOM 878 C C . MET A 1 118 ? 1.064 -6.125 -8.647 1.00 94.06 118 MET A C 1
ATOM 880 O O . MET A 1 118 ? 0.410 -5.121 -8.377 1.00 94.06 118 MET A O 1
ATOM 884 N N . ALA A 1 119 ? 2.129 -6.101 -9.441 1.00 90.44 119 ALA A N 1
ATOM 885 C CA . ALA A 1 119 ? 2.653 -4.874 -10.027 1.00 90.44 119 ALA A CA 1
ATOM 886 C C . ALA A 1 119 ? 2.888 -5.031 -11.528 1.00 90.44 119 ALA A C 1
ATOM 888 O O . ALA A 1 119 ? 3.251 -6.109 -12.012 1.00 90.44 119 ALA A O 1
ATOM 889 N N . PHE A 1 120 ? 2.712 -3.929 -12.253 1.00 86.75 120 PHE A N 1
ATOM 890 C CA . PHE A 1 120 ? 3.283 -3.789 -13.584 1.00 86.75 120 PHE A CA 1
ATOM 891 C C . PHE A 1 120 ? 4.738 -3.347 -13.457 1.00 86.75 120 PHE A C 1
ATOM 893 O O . PHE A 1 120 ? 5.024 -2.365 -12.791 1.00 86.75 120 PHE A O 1
ATOM 900 N N . GLU A 1 121 ? 5.669 -4.057 -14.082 1.00 85.94 121 GLU A N 1
ATOM 901 C CA . GLU A 1 121 ? 7.093 -3.717 -14.040 1.00 85.94 121 GLU A CA 1
ATOM 902 C C . GLU A 1 121 ? 7.614 -3.386 -15.430 1.00 85.94 121 GLU A C 1
ATOM 904 O O . GLU A 1 121 ? 7.234 -4.018 -16.418 1.00 85.94 121 GLU A O 1
ATOM 909 N N . ALA A 1 122 ? 8.526 -2.419 -15.503 1.00 79.94 122 ALA A N 1
ATOM 910 C CA . ALA A 1 122 ? 9.222 -2.114 -16.742 1.00 79.94 122 ALA A CA 1
ATOM 911 C C . ALA A 1 122 ? 10.016 -3.335 -17.240 1.00 79.94 122 ALA A C 1
ATOM 913 O O . ALA A 1 122 ? 10.619 -4.078 -16.461 1.00 79.94 122 ALA A O 1
ATOM 914 N N . VAL A 1 123 ? 10.040 -3.520 -18.558 1.00 78.25 123 VAL A N 1
ATOM 915 C CA . VAL A 1 123 ? 10.898 -4.518 -19.202 1.00 78.25 123 VAL A CA 1
ATOM 916 C C . VAL A 1 123 ? 12.325 -3.969 -19.260 1.00 78.25 123 VAL A C 1
ATOM 918 O O . VAL A 1 123 ? 12.560 -2.859 -19.739 1.00 78.25 123 VAL A O 1
ATOM 921 N N . GLU A 1 124 ? 13.293 -4.737 -18.758 1.00 75.94 124 GLU A N 1
ATOM 922 C CA . GLU A 1 124 ? 14.702 -4.339 -18.794 1.00 75.94 124 GLU A CA 1
ATOM 923 C C . GLU A 1 124 ? 15.183 -4.156 -20.241 1.00 75.94 124 GLU A C 1
ATOM 925 O O . GLU A 1 124 ? 14.955 -5.007 -21.098 1.00 75.94 124 GLU A O 1
ATOM 930 N N . GLY A 1 125 ? 15.860 -3.036 -20.506 1.00 75.19 125 GLY A N 1
ATOM 931 C CA . GLY A 1 125 ? 16.348 -2.688 -21.842 1.00 75.19 125 GLY A CA 1
ATOM 932 C C . GLY A 1 125 ? 15.318 -2.006 -22.746 1.00 75.19 125 GLY A C 1
ATOM 933 O O . GLY A 1 125 ? 15.678 -1.600 -23.851 1.00 75.19 125 GLY A O 1
ATOM 934 N N . GLU A 1 126 ? 14.076 -1.818 -22.291 1.00 75.31 126 GLU A N 1
ATOM 935 C CA . GLU A 1 126 ? 13.045 -1.097 -23.039 1.00 75.31 126 GLU A CA 1
ATOM 936 C C . GLU A 1 126 ? 12.838 0.341 -22.534 1.00 75.31 126 GLU A C 1
ATOM 938 O O . GLU A 1 126 ? 13.141 0.695 -21.392 1.00 75.31 126 GLU A O 1
ATOM 943 N N . ALA A 1 127 ? 12.322 1.208 -23.412 1.00 72.25 127 ALA A N 1
ATOM 944 C CA . ALA A 1 127 ? 11.957 2.568 -23.032 1.00 72.25 127 ALA A CA 1
ATOM 945 C C . ALA A 1 127 ? 10.777 2.559 -22.044 1.00 72.25 127 ALA A C 1
ATOM 947 O O . ALA A 1 127 ? 9.893 1.705 -22.112 1.00 72.25 127 ALA A O 1
ATOM 948 N N . LYS A 1 128 ? 10.717 3.554 -21.150 1.00 71.06 128 LYS A N 1
ATOM 949 C CA . LYS A 1 128 ? 9.591 3.705 -20.219 1.00 71.06 128 LYS A CA 1
ATOM 950 C C . LYS A 1 128 ? 8.263 3.746 -20.988 1.00 71.06 128 LYS A C 1
ATOM 952 O O . LYS A 1 128 ? 8.092 4.578 -21.877 1.00 71.06 128 LYS A O 1
ATOM 957 N N . GLY A 1 129 ? 7.332 2.863 -20.625 1.00 68.12 129 GLY A N 1
ATOM 958 C CA . GLY A 1 129 ? 6.021 2.742 -21.269 1.00 68.12 129 GLY A CA 1
ATOM 959 C C . GLY A 1 129 ? 5.990 1.912 -22.560 1.00 68.12 129 GLY A C 1
ATOM 960 O O . GLY A 1 129 ? 4.934 1.844 -23.181 1.00 68.12 129 GLY A O 1
ATOM 961 N N . ALA A 1 130 ? 7.100 1.287 -22.973 1.00 70.19 130 ALA A N 1
ATOM 962 C CA . ALA A 1 130 ? 7.150 0.432 -24.167 1.00 70.19 130 ALA A CA 1
ATOM 963 C C . ALA A 1 130 ? 6.566 -0.979 -23.948 1.00 70.19 130 ALA A C 1
ATOM 965 O O . ALA A 1 130 ? 6.142 -1.620 -24.907 1.00 70.19 130 ALA A O 1
ATOM 966 N N . GLY A 1 131 ? 6.478 -1.422 -22.693 1.00 71.31 131 GLY A N 1
ATOM 967 C CA . GLY A 1 131 ? 5.952 -2.725 -22.304 1.00 71.31 131 GLY A CA 1
ATOM 968 C C . GLY A 1 131 ? 5.909 -2.865 -20.783 1.00 71.31 131 GLY A C 1
ATOM 969 O O . GLY A 1 131 ? 6.595 -2.131 -20.066 1.00 71.31 131 GLY A O 1
ATOM 970 N N . ALA A 1 132 ? 5.085 -3.793 -20.292 1.00 79.69 132 ALA A N 1
ATOM 971 C CA . ALA A 1 132 ? 4.984 -4.101 -18.871 1.00 79.69 132 ALA A CA 1
ATOM 972 C C . ALA A 1 132 ? 4.912 -5.613 -18.616 1.00 79.69 132 ALA A C 1
ATOM 974 O O . ALA A 1 132 ? 4.107 -6.348 -19.209 1.00 79.69 132 ALA A O 1
ATOM 975 N N . ARG A 1 133 ? 5.740 -6.061 -17.675 1.00 86.81 133 ARG A N 1
ATOM 976 C CA . ARG A 1 133 ? 5.651 -7.377 -17.046 1.00 86.81 133 ARG A CA 1
ATOM 977 C C . ARG A 1 133 ? 4.599 -7.339 -15.958 1.00 86.81 133 ARG A C 1
ATOM 979 O O . ARG A 1 133 ? 4.434 -6.320 -15.301 1.00 86.81 133 ARG A O 1
ATOM 986 N N . VAL A 1 134 ? 3.914 -8.452 -15.752 1.00 89.50 134 VAL A N 1
ATOM 987 C CA . VAL A 1 134 ? 3.111 -8.646 -14.543 1.00 89.50 134 VAL A CA 1
ATOM 988 C C . VAL A 1 134 ? 3.984 -9.401 -13.561 1.00 89.50 134 VAL A C 1
ATOM 990 O O . VAL A 1 134 ? 4.403 -10.519 -13.863 1.00 89.50 134 VAL A O 1
ATOM 993 N N . ALA A 1 135 ? 4.257 -8.807 -12.408 1.00 92.19 135 ALA A N 1
ATOM 994 C CA . ALA A 1 135 ? 5.054 -9.410 -11.353 1.00 92.19 135 ALA A CA 1
ATOM 995 C C . ALA A 1 135 ? 4.235 -9.593 -10.077 1.00 92.19 135 ALA A C 1
ATOM 997 O O . ALA A 1 135 ? 3.342 -8.798 -9.775 1.00 92.19 135 ALA A O 1
ATOM 998 N N . LEU A 1 136 ? 4.566 -10.648 -9.338 1.00 94.38 136 LEU A N 1
ATOM 999 C CA . LEU A 1 136 ? 4.056 -10.919 -8.005 1.00 94.38 136 LEU A CA 1
ATOM 1000 C C . LEU A 1 136 ? 5.205 -10.774 -7.009 1.00 94.38 136 LEU A C 1
ATOM 1002 O O . LEU A 1 136 ? 6.226 -11.452 -7.127 1.00 94.38 136 LEU A O 1
ATOM 1006 N N . TRP A 1 137 ? 5.000 -9.915 -6.018 1.00 95.94 137 TRP A N 1
ATOM 1007 C CA . TRP A 1 137 ? 5.833 -9.802 -4.828 1.00 95.94 137 TRP A CA 1
ATOM 1008 C C . TRP A 1 137 ? 5.072 -10.368 -3.639 1.00 95.94 137 TRP A C 1
ATOM 1010 O O . TRP A 1 137 ? 3.899 -10.046 -3.437 1.00 95.94 137 TRP A O 1
ATOM 1020 N N . ARG A 1 138 ? 5.729 -11.201 -2.839 1.00 96.81 138 ARG A N 1
ATOM 1021 C CA . A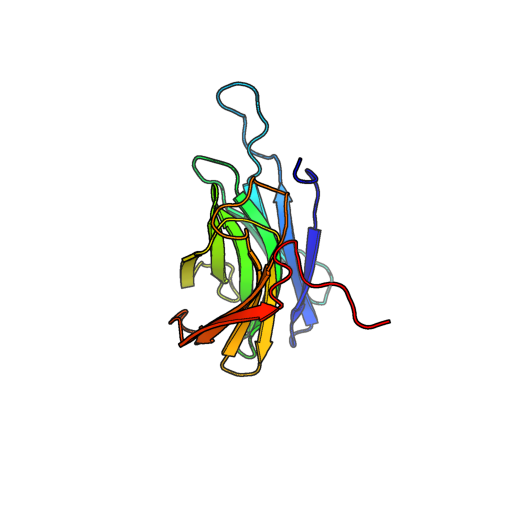RG A 1 138 ? 5.132 -11.816 -1.653 1.00 96.81 138 ARG A CA 1
ATOM 1022 C C . ARG A 1 138 ? 5.905 -11.403 -0.420 1.00 96.81 138 ARG A C 1
ATOM 1024 O O . ARG A 1 138 ? 7.117 -11.582 -0.374 1.00 96.81 138 ARG A O 1
ATOM 1031 N N . PHE A 1 139 ? 5.205 -10.897 0.585 1.00 97.50 139 PHE A N 1
ATOM 1032 C CA . PHE A 1 139 ? 5.780 -10.497 1.862 1.00 97.50 139 PHE A CA 1
ATOM 1033 C C . PHE A 1 139 ? 5.058 -11.186 3.018 1.00 97.50 139 PHE A C 1
ATOM 1035 O O . PHE A 1 139 ? 3.858 -11.444 2.943 1.00 97.50 139 PHE A O 1
ATOM 1042 N N . GLU A 1 140 ? 5.775 -11.434 4.106 1.00 97.19 140 GLU A N 1
ATOM 1043 C CA . GLU A 1 140 ? 5.168 -11.681 5.415 1.00 97.19 140 GLU A CA 1
ATOM 1044 C C . GLU A 1 140 ? 4.476 -10.407 5.927 1.00 97.19 140 GLU A C 1
ATOM 1046 O O . GLU A 1 140 ? 4.789 -9.291 5.495 1.00 97.19 140 GLU A O 1
ATOM 1051 N N . THR A 1 141 ? 3.563 -10.539 6.889 1.00 96.25 141 THR A N 1
ATOM 1052 C CA . THR A 1 141 ? 2.835 -9.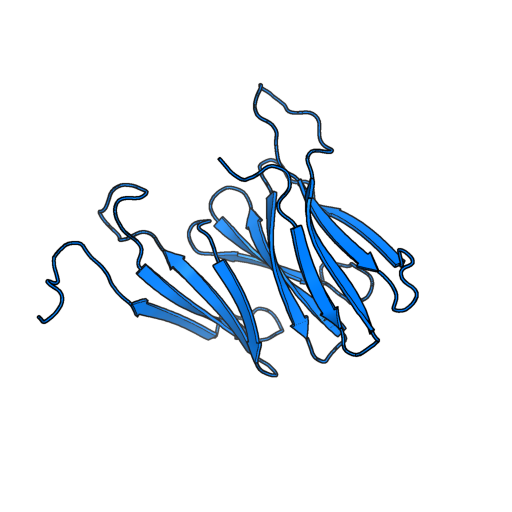402 7.485 1.00 96.25 141 THR A CA 1
ATOM 1053 C C . THR A 1 141 ? 3.721 -8.448 8.293 1.00 96.25 141 THR A C 1
ATOM 1055 O O . THR A 1 141 ? 3.344 -7.307 8.583 1.00 96.25 141 THR A O 1
ATOM 1058 N N . GLU A 1 142 ? 4.928 -8.888 8.624 1.00 96.19 142 GLU A N 1
ATOM 1059 C CA . GLU A 1 142 ? 6.009 -8.139 9.267 1.00 96.19 142 GLU A CA 1
ATOM 1060 C C . GLU A 1 142 ? 6.860 -7.386 8.223 1.00 96.19 142 GLU A C 1
ATOM 1062 O O . GLU A 1 142 ? 7.806 -6.667 8.553 1.00 96.19 142 GLU A O 1
ATOM 1067 N N . GLY A 1 143 ? 6.518 -7.542 6.940 1.00 95.62 143 GLY A N 1
ATOM 1068 C CA . GLY A 1 143 ? 7.129 -6.866 5.805 1.00 95.62 143 GLY A CA 1
ATOM 1069 C C . GLY A 1 143 ? 8.422 -7.524 5.314 1.00 95.62 143 GLY A C 1
ATOM 1070 O O . GLY A 1 143 ? 9.174 -6.920 4.543 1.00 95.62 143 GLY A O 1
ATOM 1071 N N . GLN A 1 144 ? 8.739 -8.741 5.755 1.00 96.62 144 GLN A N 1
ATOM 1072 C CA . GLN A 1 144 ? 9.843 -9.501 5.173 1.00 96.62 144 GLN A CA 1
ATOM 1073 C C . GLN A 1 144 ? 9.462 -9.968 3.765 1.00 96.62 144 GLN A C 1
ATOM 1075 O O . GLN A 1 144 ? 8.424 -10.592 3.583 1.00 96.62 144 GLN A O 1
ATOM 1080 N N . LEU A 1 145 ? 10.300 -9.676 2.766 1.00 96.94 145 LEU A N 1
ATOM 1081 C CA . LEU A 1 145 ? 10.117 -10.204 1.415 1.00 96.94 145 LEU A CA 1
ATOM 1082 C C . LEU A 1 145 ? 10.362 -11.719 1.425 1.00 96.94 145 LEU A C 1
ATOM 1084 O O . LEU A 1 145 ? 11.436 -12.165 1.829 1.00 96.94 145 LEU A O 1
ATOM 1088 N N . LEU A 1 146 ? 9.378 -12.482 0.957 1.00 96.88 146 LEU A N 1
ATOM 1089 C CA . LEU A 1 146 ? 9.468 -13.925 0.754 1.00 96.88 146 LEU A CA 1
ATOM 1090 C C . LEU A 1 146 ? 10.011 -14.234 -0.637 1.00 96.88 146 LEU A C 1
ATOM 1092 O O . LEU A 1 146 ? 10.995 -14.958 -0.766 1.00 96.88 146 LEU A O 1
ATOM 1096 N N . ASP A 1 147 ? 9.378 -13.679 -1.674 1.00 96.56 147 ASP A N 1
ATOM 1097 C CA . ASP A 1 147 ? 9.870 -13.770 -3.044 1.00 96.56 147 ASP A CA 1
ATOM 1098 C C . ASP A 1 147 ? 9.313 -12.689 -3.978 1.00 96.56 147 ASP A C 1
ATOM 1100 O O . ASP A 1 147 ? 8.407 -11.920 -3.646 1.00 96.56 147 ASP A O 1
ATOM 1104 N N . HIS A 1 148 ? 9.897 -12.665 -5.172 1.00 94.25 148 HIS A N 1
ATOM 1105 C CA . HIS A 1 148 ? 9.468 -11.897 -6.329 1.00 94.25 148 HIS A CA 1
ATOM 1106 C C . HIS A 1 148 ? 9.610 -12.778 -7.565 1.00 94.25 148 HIS A C 1
ATOM 1108 O O . HIS A 1 148 ? 10.635 -13.442 -7.738 1.00 94.25 148 HIS A O 1
ATOM 1114 N N . HIS A 1 149 ? 8.596 -12.791 -8.425 1.00 91.81 149 HIS A N 1
ATOM 1115 C CA . HIS A 1 149 ? 8.729 -13.384 -9.749 1.00 91.81 149 HIS A CA 1
ATOM 1116 C C . HIS A 1 149 ? 7.800 -12.737 -10.773 1.00 91.81 149 HIS A C 1
ATOM 1118 O O . HIS A 1 149 ? 6.722 -12.228 -10.461 1.00 91.81 149 HIS A O 1
ATOM 1124 N N . VAL A 1 150 ? 8.216 -12.813 -12.034 1.00 92.00 150 VAL A N 1
ATOM 1125 C CA . VAL A 1 150 ? 7.414 -12.390 -13.180 1.00 92.00 150 VAL A CA 1
ATOM 1126 C C . VAL A 1 150 ? 6.374 -13.470 -13.479 1.00 92.00 150 VAL A C 1
ATOM 1128 O O . VAL A 1 150 ? 6.716 -14.596 -13.835 1.00 92.00 150 VAL A O 1
ATOM 1131 N N . VAL A 1 151 ? 5.098 -13.116 -13.337 1.00 91.44 151 VAL A N 1
ATOM 1132 C CA . VAL A 1 151 ? 3.939 -13.958 -13.668 1.00 91.44 151 VAL A CA 1
ATOM 1133 C C . VAL A 1 1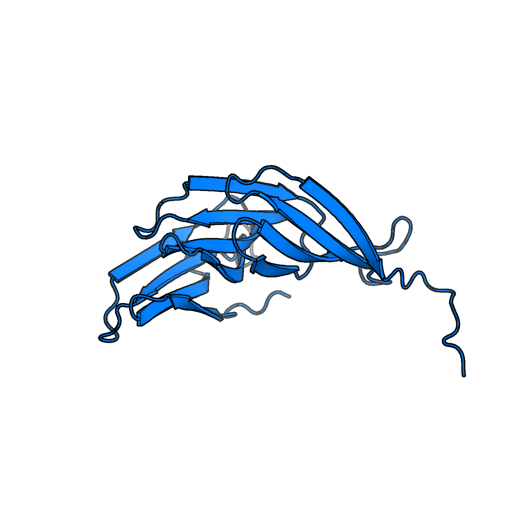51 ? 3.703 -13.977 -15.179 1.00 91.44 151 VAL A C 1
ATOM 1135 O O . VAL A 1 151 ? 3.400 -15.024 -15.750 1.00 91.44 151 VAL A O 1
ATOM 1138 N N . ARG A 1 152 ? 3.852 -12.820 -15.838 1.00 87.94 152 ARG A N 1
ATOM 1139 C CA . ARG A 1 152 ? 3.716 -12.677 -17.294 1.00 87.94 152 ARG A CA 1
ATOM 1140 C C . ARG A 1 152 ? 4.798 -11.757 -17.845 1.00 87.94 152 ARG A C 1
ATOM 1142 O O . ARG A 1 152 ? 4.938 -10.624 -17.389 1.00 87.94 152 ARG A O 1
ATOM 1149 N N . ASP A 1 153 ? 5.501 -12.233 -18.867 1.00 82.50 153 ASP A N 1
ATOM 1150 C CA . ASP A 1 153 ? 6.493 -11.461 -19.614 1.00 82.50 153 ASP A CA 1
ATOM 1151 C C . ASP A 1 153 ? 5.963 -11.176 -21.027 1.00 82.50 153 ASP A C 1
ATOM 1153 O O . ASP A 1 153 ? 5.930 -12.075 -21.868 1.00 82.50 153 ASP A O 1
ATOM 1157 N N . ASP A 1 154 ? 5.521 -9.937 -21.269 1.00 66.81 154 ASP A N 1
ATOM 1158 C CA . ASP A 1 154 ? 5.078 -9.467 -22.596 1.00 66.81 154 ASP A CA 1
ATOM 1159 C C . ASP A 1 154 ? 6.188 -8.669 -23.294 1.00 66.81 154 ASP A C 1
ATOM 1161 O O . ASP A 1 154 ? 5.920 -7.649 -23.927 1.00 66.81 154 ASP A O 1
ATOM 1165 N N . GLY A 1 155 ? 7.447 -9.109 -23.186 1.00 57.28 155 GLY A N 1
ATOM 1166 C CA . GLY A 1 155 ? 8.517 -8.567 -24.025 1.00 57.28 155 GLY A CA 1
ATOM 1167 C C . GLY A 1 155 ? 8.084 -8.568 -25.495 1.00 57.28 155 GLY A C 1
ATOM 1168 O O . GLY A 1 155 ? 7.541 -9.566 -25.990 1.00 57.28 155 GLY A O 1
ATOM 1169 N N . ALA A 1 156 ? 8.266 -7.438 -26.183 1.00 52.44 156 ALA A N 1
ATOM 1170 C CA . ALA A 1 156 ? 7.789 -7.253 -27.548 1.00 52.44 156 ALA A CA 1
ATOM 1171 C C . ALA A 1 156 ? 8.408 -8.311 -28.486 1.00 52.44 156 ALA A C 1
ATOM 1173 O O . ALA A 1 156 ? 9.558 -8.201 -28.905 1.00 52.44 156 ALA A O 1
ATOM 1174 N N . GLY A 1 157 ? 7.654 -9.368 -28.810 1.00 53.47 157 GLY A N 1
ATOM 1175 C CA . GLY A 1 157 ? 8.133 -10.427 -29.707 1.00 53.47 157 GLY A CA 1
ATOM 1176 C C . GLY A 1 157 ? 7.385 -11.759 -29.676 1.00 53.47 157 GLY A C 1
ATOM 1177 O O . GLY A 1 157 ? 7.563 -12.567 -30.587 1.00 53.47 157 GLY A O 1
ATOM 1178 N N . ARG A 1 158 ? 6.524 -12.020 -28.686 1.00 51.66 158 ARG A N 1
ATOM 1179 C CA . ARG A 1 158 ? 5.743 -13.264 -28.653 1.00 51.66 158 ARG A CA 1
ATOM 1180 C C . ARG A 1 158 ? 4.381 -13.050 -29.316 1.00 51.66 158 ARG A C 1
ATOM 1182 O O . ARG A 1 158 ? 3.456 -12.531 -28.702 1.00 51.66 158 ARG A O 1
ATOM 1189 N N . ALA A 1 159 ? 4.274 -13.424 -30.592 1.00 45.91 159 ALA A N 1
ATOM 1190 C CA . ALA A 1 159 ? 2.987 -13.504 -31.277 1.00 45.91 159 ALA A CA 1
ATOM 1191 C C . ALA A 1 159 ? 2.022 -14.362 -30.441 1.00 45.91 159 ALA A C 1
ATOM 1193 O O . ALA A 1 159 ? 2.370 -15.477 -30.041 1.00 45.91 159 ALA A O 1
ATOM 1194 N N . LEU A 1 160 ? 0.833 -13.829 -30.156 1.00 46.22 160 LEU A N 1
ATOM 1195 C CA . LEU A 1 160 ? -0.247 -14.598 -29.542 1.00 46.22 160 LEU A CA 1
ATOM 1196 C C . LEU A 1 160 ? -0.547 -15.810 -30.444 1.00 46.22 160 LEU A C 1
ATOM 1198 O O . LEU A 1 160 ? -0.621 -15.630 -31.664 1.00 46.22 160 LEU A O 1
ATOM 1202 N N . PRO A 1 161 ? -0.692 -17.034 -29.903 1.00 45.47 161 PRO A N 1
ATOM 1203 C CA . PRO A 1 161 ? -1.158 -18.156 -30.707 1.00 45.47 161 PRO A CA 1
ATOM 1204 C C . PRO A 1 161 ? -2.566 -17.834 -31.227 1.00 45.47 161 PRO A C 1
ATOM 1206 O O . PRO A 1 161 ? -3.441 -17.455 -30.446 1.00 45.47 161 PRO A O 1
ATOM 1209 N N . GLY A 1 162 ? -2.722 -17.907 -32.551 1.00 48.19 162 GLY A N 1
ATOM 1210 C CA . GLY A 1 162 ? -3.998 -17.733 -33.250 1.00 48.19 162 GLY A CA 1
ATOM 1211 C C . GLY A 1 162 ? -4.905 -18.951 -33.172 1.00 48.19 162 GLY A C 1
ATOM 1212 O O . GLY A 1 162 ? -4.452 -20.009 -32.677 1.00 48.19 162 GLY A O 1
#

pLDDT: mean 84.78, std 15.64, range [43.97, 98.25]

Organism: NCBI:txid244734

Foldseek 3Di:
DPDQDDKEWDADPQQKIKIKWWHQPDDDDPPDRATWIKIFIAHNVRHTPDIDTHDDPGHKIWQEWDAAPQRWIWTWIDDDQWIKTFIAPNNGHTPDIDTDATGAHWYWDDDHQKIKIWGWHDDPPDDVPPDTFTKIWIAGPNGHTPDIDTPGDPDPDDDDDD

Sequence (162 aa):
MLDPYAIHSAAAADGSIWIGGTTNKGRSYASAPLSDAYLAKVGPDGHLVWEVVIARKRENSIFDMAILPSGDAVIIGREDDANWLARISGDGEILWEKTFGLGEIASVAVLNDLIAVMAFEAVEGEAKGAGARVALWRFETEGQLLDHHVVRDDGAGRALPG

Solvent-accessible surface area (backbone atoms only — not comparable to full-atom values): 9127 Å² total; per-residue (Å²): 131,81,68,77,68,46,74,34,70,38,74,43,96,86,51,27,38,36,38,34,6,35,33,71,84,61,85,55,81,86,90,50,86,38,34,20,19,32,40,35,36,26,38,67,86,71,46,79,73,50,74,50,76,55,73,66,99,48,40,21,32,37,63,28,51,29,61,44,97,87,57,25,38,39,39,30,26,33,45,73,65,18,24,28,41,34,36,28,41,76,88,70,47,78,77,47,74,49,74,48,82,60,46,49,71,46,45,48,45,66,60,86,71,30,33,38,35,44,31,45,34,78,47,87,97,56,59,92,86,74,44,54,23,37,30,43,38,34,23,38,82,88,66,49,77,75,50,73,49,76,77,40,81,56,66,95,78,73,78,75,87,128

Nearest PDB structures (foldseek):
  7roo-assembly1_A  TM=8.253E-01  e=1.458E-06  Cylindrospermum licheniforme UTEX B 2014
  7ron-assembly1_A  TM=8.202E-01  e=1.782E-06  Cylindrospermum licheniforme UTEX B 2014
  7fh6-assembly1_A  TM=8.235E-01  e=1.873E-06  Cylindrospermum licheniforme UTEX B 2014
  7fh7-assembly1_A  TM=8.148E-01  e=1.387E-06  Cylindrospermum licheniforme UTEX B 2014
  5n4f-assembly1_A  TM=5.103E-01  e=1.640E-01  Galerina marginata

Secondary structure (DSSP, 8-state):
---TT-EEEEE-TTS-EEEEEEE--SPPSSSSPPPEEEEEEE-TTS-EEEEEEE--SS-EEEEEEEE-TTS-EEEEEEETTEEEEEEE-TTS-EEEEEEES-S--EEEEEETTEEEEEEEEEPTTSPTTS-EEEEEEEEETT--EEEEEEEE---TT-PPP-

Radius of gyration: 16.9 Å; Cα contacts (8 Å, |Δi|>4): 406; chains: 1; bounding box: 38×43×48 Å